Protein AF-A0A8H5MHI6-F1 (afdb_monomer_lite)

Sequence (138 aa):
MAKAAKLTIVEAENIVEVGTIDPNDVDLPGIFVDRIVPSTAEKNIEVLKLREEGSDGPPKATNEAQERRNRIARRASKELKPGYYVNLGVGIPTLAVSFLPADSTVHIQSENGILGMGAYPTKDEVDPYVNRLCVKRR

Radius of gyration: 19.86 Å; chains: 1; bounding box: 40×28×57 Å

Foldseek 3Di:
DLQPDPAAEEEDQDDDDPPPDDPVRDPDDCVSHDYYHYDDDDFDAPDADADDPPPLAQDDDPDPVSVVLLVLLCVLLVVFAAPEEDEADPGSRVSNVRNDDLPGDYWYDDPVGDIQFDAAHHPVRDDSVDRGDNDPPD

Structure (mmCIF, N/CA/C/O backbone):
data_AF-A0A8H5MHI6-F1
#
_entry.id   AF-A0A8H5MHI6-F1
#
loop_
_atom_site.group_PDB
_atom_site.id
_atom_site.type_symbol
_atom_site.label_atom_id
_atom_site.label_alt_id
_atom_site.label_comp_id
_atom_site.label_asym_id
_atom_site.label_entity_id
_atom_site.label_seq_id
_atom_site.pdbx_PDB_ins_code
_atom_site.Cartn_x
_atom_site.Cartn_y
_atom_site.Cartn_z
_atom_site.occupancy
_atom_site.B_iso_or_equiv
_atom_site.auth_seq_id
_atom_site.auth_comp_id
_atom_site.auth_asym_id
_atom_site.auth_atom_id
_atom_site.pdbx_PDB_model_num
ATOM 1 N N . MET A 1 1 ? 6.044 9.167 -13.797 1.00 86.81 1 MET A N 1
ATOM 2 C CA . MET A 1 1 ? 7.492 9.301 -14.071 1.00 86.81 1 MET A CA 1
ATOM 3 C C . MET A 1 1 ? 7.824 8.823 -15.482 1.00 86.81 1 MET A C 1
ATOM 5 O O . MET A 1 1 ? 8.141 9.663 -16.307 1.00 86.81 1 MET A O 1
ATOM 9 N N . ALA A 1 2 ? 7.628 7.541 -15.808 1.00 93.88 2 ALA A N 1
ATOM 10 C CA . ALA A 1 2 ? 7.994 6.960 -17.111 1.00 93.88 2 ALA A CA 1
ATOM 11 C C . ALA A 1 2 ? 7.383 7.619 -18.372 1.00 93.88 2 ALA A C 1
ATOM 13 O O . ALA A 1 2 ? 7.975 7.567 -19.439 1.00 93.88 2 ALA A O 1
ATOM 14 N N . LYS A 1 3 ? 6.208 8.257 -18.277 1.00 96.62 3 LYS A N 1
ATOM 15 C CA . LYS A 1 3 ? 5.516 8.872 -19.433 1.00 96.62 3 LYS A CA 1
ATOM 16 C C . LYS A 1 3 ? 5.895 10.339 -19.696 1.00 96.62 3 LYS A C 1
ATOM 18 O O . LYS A 1 3 ? 5.322 10.961 -20.581 1.00 96.62 3 LYS A O 1
ATOM 23 N N . ALA A 1 4 ? 6.783 10.919 -18.887 1.00 96.56 4 ALA A N 1
ATOM 24 C CA . ALA A 1 4 ? 7.045 12.362 -18.858 1.00 96.56 4 ALA A CA 1
ATOM 25 C C . ALA A 1 4 ? 8.535 12.700 -19.046 1.00 96.56 4 ALA A C 1
ATOM 27 O O . ALA A 1 4 ? 9.014 13.711 -18.536 1.00 96.56 4 ALA A O 1
ATOM 28 N N . ALA A 1 5 ? 9.272 11.844 -19.755 1.00 96.88 5 ALA A N 1
ATOM 29 C CA . ALA A 1 5 ? 10.684 12.030 -20.058 1.00 96.88 5 ALA A CA 1
ATOM 30 C C . ALA A 1 5 ? 10.945 11.835 -21.555 1.00 96.88 5 ALA A C 1
ATOM 32 O O . ALA A 1 5 ? 10.190 11.161 -22.248 1.00 96.88 5 ALA A O 1
ATOM 33 N N . LYS A 1 6 ? 12.037 12.431 -22.045 1.00 97.44 6 LYS A N 1
ATOM 34 C CA . LYS A 1 6 ? 12.540 12.187 -23.407 1.00 97.44 6 LYS A CA 1
ATOM 35 C C . LYS A 1 6 ? 13.245 10.831 -23.530 1.00 97.44 6 LYS A C 1
ATOM 37 O O . LYS A 1 6 ? 13.370 10.319 -24.634 1.00 97.44 6 LYS A O 1
ATOM 42 N N . LEU A 1 7 ? 13.759 10.321 -22.412 1.00 97.69 7 LEU A N 1
ATOM 43 C CA . LEU A 1 7 ? 14.417 9.029 -22.306 1.00 97.69 7 LEU A CA 1
ATOM 44 C C . LEU A 1 7 ? 13.960 8.363 -21.005 1.00 97.69 7 LEU A C 1
ATOM 46 O O . LEU A 1 7 ? 14.164 8.931 -19.929 1.00 97.69 7 LEU A O 1
ATOM 50 N N . THR A 1 8 ? 13.399 7.164 -21.105 1.00 98.00 8 THR A N 1
ATOM 51 C CA . THR A 1 8 ? 12.921 6.359 -19.982 1.00 98.00 8 THR A CA 1
ATOM 52 C C . THR A 1 8 ? 13.697 5.049 -19.913 1.00 98.00 8 THR A C 1
ATOM 54 O O . THR A 1 8 ? 13.690 4.245 -20.846 1.00 98.00 8 THR A O 1
ATOM 57 N N . ILE A 1 9 ? 14.349 4.825 -18.775 1.00 97.56 9 ILE A N 1
ATOM 58 C CA . ILE A 1 9 ? 15.056 3.585 -18.448 1.00 97.56 9 ILE A CA 1
ATOM 59 C C . ILE A 1 9 ? 14.269 2.899 -17.332 1.00 97.56 9 ILE A C 1
ATOM 61 O O . ILE A 1 9 ? 13.992 3.526 -16.311 1.00 97.56 9 ILE A O 1
ATOM 65 N N . VAL A 1 10 ? 13.901 1.636 -17.536 1.00 97.12 10 VAL A N 1
ATOM 66 C CA . VAL A 1 10 ? 13.206 0.807 -16.546 1.00 97.12 10 VAL A CA 1
ATOM 67 C C . VAL A 1 10 ? 14.151 -0.277 -16.049 1.00 97.12 10 VAL A C 1
ATOM 69 O O . VAL A 1 10 ? 14.745 -1.006 -16.838 1.00 97.12 10 VAL A O 1
ATOM 72 N N . GLU A 1 11 ? 14.278 -0.386 -14.734 1.00 96.88 11 GLU A N 1
ATOM 73 C CA . GLU A 1 11 ? 14.900 -1.532 -14.080 1.00 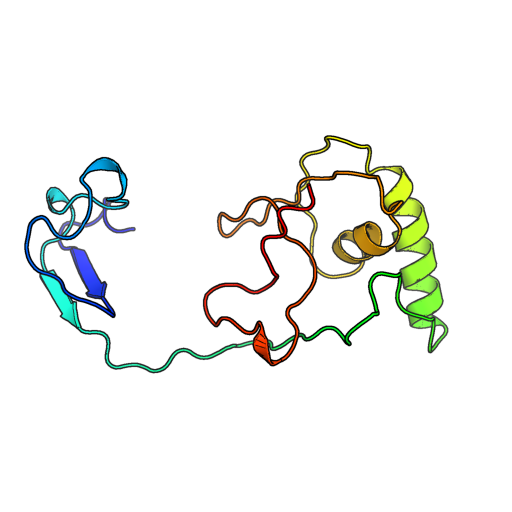96.88 11 GLU A CA 1
ATOM 74 C C . GLU A 1 11 ? 13.814 -2.573 -13.761 1.00 96.88 11 GLU A C 1
ATOM 76 O O . GLU A 1 11 ? 12.761 -2.208 -13.237 1.00 96.88 11 GLU A O 1
ATOM 81 N N . ALA A 1 12 ? 14.042 -3.848 -14.091 1.00 95.50 12 ALA A N 1
ATOM 82 C CA . ALA A 1 12 ? 13.071 -4.927 -13.896 1.00 95.50 12 ALA A CA 1
ATOM 83 C C . ALA A 1 12 ? 13.707 -6.160 -13.241 1.00 95.50 12 ALA A C 1
ATOM 85 O O . ALA A 1 12 ? 14.801 -6.577 -13.614 1.00 95.50 12 ALA A O 1
ATOM 86 N N . GLU A 1 13 ? 13.008 -6.774 -12.286 1.00 94.75 13 GLU A N 1
ATOM 87 C CA . GLU A 1 13 ? 13.455 -8.016 -11.629 1.00 94.75 13 GLU A CA 1
ATOM 88 C C . GLU A 1 13 ? 13.348 -9.234 -12.539 1.00 94.75 13 GLU A C 1
ATOM 90 O O . GLU A 1 13 ? 14.217 -10.099 -12.526 1.00 94.75 13 GLU A O 1
ATOM 95 N N . ASN A 1 14 ? 12.296 -9.280 -13.352 1.00 95.06 14 ASN A N 1
ATOM 96 C CA . ASN A 1 14 ? 12.043 -10.366 -14.282 1.00 95.06 14 ASN A CA 1
ATOM 97 C C . ASN A 1 14 ? 11.849 -9.778 -15.677 1.00 95.06 14 ASN A C 1
ATOM 99 O O . ASN A 1 14 ? 10.973 -8.938 -15.887 1.00 95.06 14 ASN A O 1
ATOM 103 N N . ILE A 1 15 ? 12.666 -10.227 -16.628 1.00 96.25 15 ILE A N 1
ATOM 104 C CA . ILE A 1 15 ? 12.518 -9.911 -18.049 1.00 96.25 15 ILE A CA 1
ATOM 105 C C . ILE A 1 15 ? 12.031 -11.185 -18.730 1.00 96.25 15 ILE A C 1
ATOM 107 O O . ILE A 1 15 ? 12.631 -12.246 -18.565 1.00 96.25 15 ILE A O 1
ATOM 111 N N . VAL A 1 16 ? 10.922 -11.079 -19.455 1.00 97.19 16 VAL A N 1
ATOM 112 C CA . VAL A 1 16 ? 10.204 -12.220 -20.030 1.00 97.19 16 VAL A CA 1
ATOM 113 C C . VAL A 1 16 ? 10.046 -12.069 -21.538 1.00 97.19 16 VAL A C 1
ATOM 115 O O . VAL A 1 16 ? 10.145 -10.966 -22.076 1.00 97.19 16 VAL A O 1
ATOM 118 N N . GLU A 1 17 ? 9.775 -13.184 -22.214 1.00 97.31 17 GLU A N 1
ATOM 119 C CA . GLU A 1 17 ? 9.526 -13.204 -23.655 1.00 97.31 17 GLU A CA 1
ATOM 120 C C . GLU A 1 17 ? 8.207 -12.511 -24.020 1.00 97.31 17 GLU A C 1
ATOM 122 O O . GLU A 1 17 ? 7.248 -12.471 -23.237 1.00 97.31 17 GLU A O 1
ATOM 127 N N . VAL A 1 18 ? 8.138 -11.989 -25.244 1.00 96.56 18 VAL A N 1
ATOM 128 C CA . VAL A 1 18 ? 6.939 -11.322 -25.768 1.00 96.56 18 VAL A CA 1
ATOM 129 C C . VAL A 1 18 ? 5.747 -12.281 -25.765 1.00 96.56 18 VAL A C 1
ATOM 131 O O . VAL A 1 18 ? 5.839 -13.414 -26.229 1.00 96.56 18 VAL A O 1
ATOM 134 N N . GLY A 1 19 ? 4.610 -11.800 -25.257 1.00 96.31 19 GLY A N 1
ATOM 135 C CA . GLY A 1 19 ? 3.384 -12.587 -25.105 1.00 96.31 19 GLY A CA 1
ATOM 136 C C . GLY A 1 19 ? 3.252 -13.304 -23.758 1.00 96.31 19 GLY A C 1
ATOM 137 O O . GLY A 1 19 ? 2.203 -13.882 -23.502 1.00 96.31 19 GLY A O 1
ATOM 138 N N . THR A 1 20 ? 4.265 -13.238 -22.882 1.00 97.81 20 THR A N 1
ATOM 139 C CA . THR A 1 20 ? 4.178 -13.808 -21.521 1.00 97.81 20 THR A CA 1
ATOM 140 C C . THR A 1 20 ? 3.229 -13.014 -20.614 1.00 97.81 20 THR A C 1
ATOM 142 O O . THR A 1 20 ? 2.568 -13.597 -19.762 1.00 97.81 20 THR A O 1
ATOM 145 N N . ILE A 1 21 ? 3.163 -11.690 -20.784 1.00 97.38 21 ILE A N 1
ATOM 146 C CA . ILE A 1 21 ? 2.267 -10.802 -20.027 1.00 97.38 21 ILE A CA 1
ATOM 147 C C . ILE A 1 21 ? 0.985 -10.609 -20.841 1.00 97.38 21 ILE A C 1
ATOM 149 O O . ILE A 1 21 ? 1.065 -10.234 -22.016 1.00 97.38 21 ILE A O 1
ATOM 153 N N . ASP A 1 22 ? -0.178 -10.850 -20.228 1.00 97.75 22 ASP A N 1
ATOM 154 C CA . ASP A 1 22 ? -1.468 -10.566 -20.865 1.00 97.75 22 ASP A CA 1
ATOM 155 C C . ASP A 1 22 ? -1.565 -9.064 -21.180 1.00 97.75 22 ASP A C 1
ATOM 157 O O . ASP A 1 22 ? -1.242 -8.242 -20.319 1.00 97.75 22 ASP A O 1
ATOM 161 N N . PRO A 1 23 ? -2.017 -8.660 -22.380 1.00 97.31 23 PRO A N 1
ATOM 162 C CA . PRO A 1 23 ? -2.137 -7.247 -22.729 1.00 97.31 23 PRO A CA 1
ATOM 163 C C . PRO A 1 23 ? -2.966 -6.401 -21.746 1.00 97.31 23 PRO A C 1
ATOM 165 O O . PRO A 1 23 ? -2.718 -5.200 -21.648 1.00 97.31 23 PRO A O 1
ATOM 168 N N . ASN A 1 24 ? -3.930 -6.990 -21.027 1.00 97.38 24 ASN A N 1
ATOM 169 C CA . ASN A 1 24 ? -4.744 -6.290 -20.026 1.00 97.38 24 ASN A CA 1
ATOM 170 C C . ASN A 1 24 ? -4.033 -6.110 -18.679 1.00 97.38 24 ASN A C 1
ATOM 172 O O . ASN A 1 24 ? -4.446 -5.257 -17.896 1.00 97.38 24 ASN A O 1
ATOM 176 N N . ASP A 1 25 ? -2.964 -6.866 -18.438 1.00 97.38 25 ASP A N 1
ATOM 177 C CA . ASP A 1 25 ? -2.160 -6.809 -17.216 1.00 97.38 25 ASP A CA 1
ATOM 178 C C . ASP A 1 25 ? -0.894 -5.940 -17.399 1.00 97.38 25 ASP A C 1
ATOM 180 O O . ASP A 1 25 ? -0.042 -5.854 -16.516 1.00 97.38 25 ASP A O 1
ATOM 184 N N . VAL A 1 26 ? -0.740 -5.271 -18.551 1.00 96.69 26 VAL A N 1
ATOM 185 C CA . VAL A 1 26 ? 0.376 -4.349 -18.813 1.00 96.69 26 VAL A CA 1
ATOM 186 C C . VAL A 1 26 ? 0.100 -2.972 -18.194 1.00 96.69 26 VAL A C 1
ATOM 188 O O . VAL A 1 26 ? -0.591 -2.137 -18.779 1.00 96.69 26 VAL A O 1
ATOM 191 N N . ASP A 1 27 ? 0.731 -2.683 -17.052 1.00 95.88 27 ASP A N 1
ATOM 192 C CA . ASP A 1 27 ? 0.607 -1.384 -16.362 1.00 95.88 27 ASP A CA 1
ATOM 193 C C . ASP A 1 27 ? 1.230 -0.209 -17.144 1.00 95.88 27 ASP A C 1
ATOM 195 O O . ASP A 1 27 ? 0.712 0.917 -17.176 1.00 95.88 27 ASP A O 1
ATOM 199 N N . LEU A 1 28 ? 2.383 -0.457 -17.777 1.00 97.19 28 LEU A N 1
ATOM 200 C CA . LEU A 1 28 ? 3.145 0.533 -18.536 1.00 97.19 28 LEU A CA 1
ATOM 201 C C . LEU A 1 28 ? 3.450 0.009 -19.948 1.00 97.19 28 LEU A C 1
ATOM 203 O O . LEU A 1 28 ? 4.353 -0.809 -20.115 1.00 97.19 28 LEU A O 1
ATOM 207 N N . PRO A 1 29 ? 2.753 0.511 -20.984 1.00 96.81 29 PRO A N 1
ATOM 208 C CA . PRO A 1 29 ? 3.016 0.110 -22.360 1.00 96.81 29 PRO A CA 1
ATOM 209 C C . PRO A 1 29 ? 4.450 0.420 -22.807 1.00 96.81 29 PRO A C 1
ATOM 211 O O . PRO A 1 29 ? 4.974 1.502 -22.531 1.00 96.81 29 PRO A O 1
ATOM 214 N N . GLY A 1 30 ? 5.044 -0.494 -23.582 1.00 96.19 30 GLY A N 1
ATOM 215 C CA . GLY A 1 30 ? 6.440 -0.405 -24.029 1.00 96.19 30 GLY A CA 1
ATOM 216 C C . GLY A 1 30 ? 6.786 0.838 -24.856 1.00 96.19 30 GLY A C 1
ATOM 217 O O . GLY A 1 30 ? 7.941 1.237 -24.884 1.00 96.19 30 GLY A O 1
ATOM 218 N N . ILE A 1 31 ? 5.801 1.520 -25.455 1.00 97.25 31 ILE A N 1
ATOM 219 C CA . ILE A 1 31 ? 6.009 2.796 -26.168 1.00 97.25 31 ILE A CA 1
ATOM 220 C C . ILE A 1 31 ? 6.594 3.904 -25.272 1.00 97.25 31 ILE A C 1
ATOM 222 O O . ILE A 1 31 ? 7.167 4.864 -25.776 1.00 97.25 31 ILE A O 1
ATOM 226 N N . PHE A 1 32 ? 6.448 3.786 -23.948 1.00 98.06 32 PHE A N 1
ATOM 227 C CA . PHE A 1 32 ? 6.993 4.735 -22.975 1.00 98.06 32 PHE A CA 1
ATOM 228 C C . PHE A 1 32 ? 8.374 4.338 -22.434 1.00 98.06 32 PHE A C 1
ATOM 230 O O . PHE A 1 32 ? 8.862 5.003 -21.521 1.00 98.06 32 PHE A O 1
ATOM 237 N N . VAL A 1 33 ? 8.981 3.252 -22.925 1.00 97.62 33 VAL A N 1
ATOM 238 C CA . VAL A 1 33 ? 10.231 2.689 -22.397 1.00 97.62 33 VAL A CA 1
ATOM 239 C C . VAL A 1 33 ? 11.276 2.614 -23.505 1.00 97.62 33 VAL A C 1
ATOM 241 O O . VAL A 1 33 ? 11.093 1.907 -24.490 1.00 97.62 33 VAL A O 1
ATOM 244 N N . ASP A 1 34 ? 12.404 3.300 -23.323 1.00 98.38 34 ASP A N 1
ATOM 245 C CA . ASP A 1 34 ? 13.507 3.281 -24.290 1.00 98.38 34 ASP A CA 1
ATOM 246 C C . ASP A 1 34 ? 14.528 2.180 -23.991 1.00 98.38 34 ASP A C 1
ATOM 248 O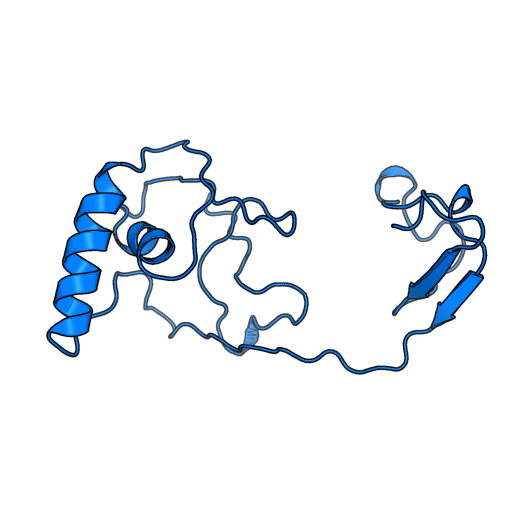 O . ASP A 1 34 ? 15.190 1.675 -24.898 1.00 98.38 34 ASP A O 1
ATOM 252 N N . ARG A 1 35 ? 14.724 1.842 -22.708 1.00 97.88 35 ARG A N 1
ATOM 253 C CA . ARG A 1 35 ? 15.723 0.859 -22.262 1.00 97.88 35 ARG A CA 1
ATOM 254 C C . ARG A 1 35 ? 15.227 0.078 -21.054 1.00 97.88 35 ARG A C 1
ATOM 256 O O . ARG A 1 35 ? 14.627 0.658 -20.152 1.00 97.88 35 ARG A O 1
ATOM 263 N N . ILE A 1 36 ? 15.555 -1.211 -21.016 1.00 97.06 36 ILE A N 1
ATOM 264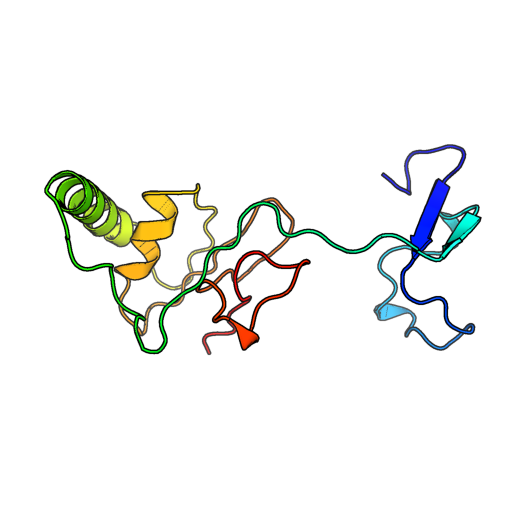 C CA . ILE A 1 36 ? 15.278 -2.104 -19.888 1.00 97.06 36 ILE A CA 1
ATOM 265 C C . ILE A 1 36 ? 16.608 -2.649 -19.369 1.00 97.06 36 ILE A C 1
ATOM 267 O O . ILE A 1 36 ? 17.465 -3.040 -20.164 1.00 97.06 36 ILE A O 1
ATOM 271 N N . VAL A 1 37 ? 16.786 -2.663 -18.051 1.00 97.25 37 VAL A N 1
ATOM 272 C CA . VAL A 1 37 ? 17.958 -3.239 -17.380 1.00 97.25 37 VAL A CA 1
ATOM 273 C C . VAL A 1 37 ? 17.511 -4.215 -16.285 1.00 97.25 37 VAL A C 1
ATOM 275 O O . VAL A 1 37 ? 16.508 -3.949 -15.622 1.00 97.25 37 VAL A O 1
ATOM 278 N N . PRO A 1 38 ? 18.203 -5.351 -16.087 1.00 96.31 38 PRO A N 1
ATOM 279 C CA . PRO A 1 38 ? 17.870 -6.275 -15.010 1.00 96.31 38 PRO A CA 1
ATOM 280 C C . PRO A 1 38 ? 18.243 -5.673 -13.654 1.00 96.31 38 PRO A C 1
ATOM 282 O O . PRO A 1 38 ? 19.307 -5.064 -13.515 1.00 96.31 38 PRO A O 1
ATOM 285 N N . SER A 1 39 ? 17.383 -5.868 -12.656 1.00 94.44 39 SER A N 1
ATOM 286 C CA . SER A 1 39 ? 17.681 -5.438 -11.293 1.00 94.44 39 SER A CA 1
ATOM 287 C C . SER A 1 39 ? 18.735 -6.330 -10.650 1.00 94.44 39 SER A C 1
ATOM 289 O O . SER A 1 39 ? 18.680 -7.553 -10.762 1.00 94.44 39 SER A O 1
ATOM 291 N N . THR A 1 40 ? 19.698 -5.711 -9.970 1.00 93.25 40 THR A N 1
ATOM 292 C CA . THR A 1 40 ? 20.783 -6.410 -9.259 1.00 93.25 40 THR A CA 1
ATOM 293 C C . THR A 1 40 ? 20.820 -6.099 -7.766 1.00 93.25 40 THR A C 1
ATOM 295 O O . THR A 1 40 ? 21.625 -6.678 -7.039 1.00 93.25 40 THR A O 1
ATOM 298 N N . ALA A 1 41 ? 19.966 -5.188 -7.299 1.00 90.50 41 ALA A N 1
ATOM 299 C CA . ALA A 1 41 ? 19.932 -4.746 -5.915 1.00 90.50 41 ALA A CA 1
ATOM 300 C C . ALA A 1 41 ? 18.930 -5.559 -5.084 1.00 90.50 41 ALA A C 1
ATOM 302 O O . ALA A 1 41 ? 17.797 -5.799 -5.504 1.00 90.50 41 ALA A O 1
ATOM 303 N N . GLU A 1 42 ? 19.331 -5.918 -3.864 1.00 87.25 42 GLU A N 1
ATOM 304 C CA . GLU A 1 42 ? 18.424 -6.499 -2.875 1.00 87.25 42 GLU A CA 1
ATOM 305 C C . GLU A 1 42 ? 17.432 -5.451 -2.351 1.00 87.25 42 GLU A C 1
ATOM 307 O O . GLU A 1 42 ? 17.740 -4.258 -2.240 1.00 87.25 42 GLU A O 1
ATOM 312 N N . LYS A 1 43 ? 16.220 -5.900 -2.012 1.00 87.19 43 LYS A N 1
ATOM 313 C CA . LYS A 1 43 ? 15.175 -5.029 -1.469 1.00 87.19 43 LYS A CA 1
ATOM 314 C C . LYS A 1 43 ? 15.319 -4.914 0.040 1.00 87.19 43 LYS A C 1
ATOM 316 O O . LYS A 1 43 ? 15.410 -5.913 0.746 1.00 87.19 43 LYS A O 1
ATOM 321 N N . ASN A 1 44 ? 15.281 -3.679 0.528 1.00 89.19 44 ASN A N 1
ATOM 322 C CA . ASN A 1 44 ? 15.416 -3.369 1.944 1.00 89.19 44 ASN A CA 1
ATOM 323 C C . ASN A 1 44 ? 14.083 -2.894 2.520 1.00 89.19 44 ASN A C 1
ATOM 325 O O . ASN A 1 44 ? 13.397 -2.073 1.914 1.00 89.19 44 ASN A O 1
ATOM 329 N N . ILE A 1 45 ? 13.754 -3.368 3.720 1.00 89.25 45 ILE A N 1
ATOM 330 C CA . ILE A 1 45 ? 12.598 -2.897 4.484 1.00 89.25 45 ILE A CA 1
ATOM 331 C C . ILE A 1 45 ? 13.085 -1.837 5.467 1.00 89.25 45 ILE A C 1
ATOM 333 O O . ILE A 1 45 ? 13.813 -2.149 6.406 1.00 89.25 45 ILE A O 1
ATOM 337 N N . GLU A 1 46 ? 12.669 -0.587 5.262 1.00 88.19 46 GLU A N 1
ATOM 338 C CA . GLU A 1 46 ? 13.080 0.536 6.115 1.00 88.19 46 GLU A CA 1
ATOM 339 C C . GLU A 1 46 ? 12.554 0.386 7.551 1.00 88.19 46 GLU A C 1
ATOM 341 O O . GLU A 1 46 ? 13.285 0.581 8.521 1.00 88.19 46 GLU A O 1
ATOM 346 N N . VAL A 1 47 ? 11.275 0.019 7.696 1.00 87.44 47 VAL A N 1
ATOM 347 C CA . VAL A 1 47 ? 10.607 -0.103 8.996 1.00 87.44 47 VAL A CA 1
ATOM 348 C C . VAL A 1 47 ? 9.824 -1.407 9.061 1.00 87.44 47 VAL A C 1
ATOM 350 O O . VAL A 1 47 ? 8.680 -1.487 8.613 1.00 87.44 47 VAL A O 1
ATOM 353 N N . LEU A 1 48 ? 10.415 -2.426 9.684 1.00 87.94 48 LEU A N 1
ATOM 354 C CA . LEU A 1 48 ? 9.739 -3.699 9.911 1.00 87.94 48 LEU A CA 1
ATOM 355 C C . LEU A 1 48 ? 8.780 -3.594 11.106 1.00 87.94 48 LEU A C 1
ATOM 357 O O . LEU A 1 48 ? 9.197 -3.381 12.245 1.00 87.94 48 LEU A O 1
ATOM 361 N N . LYS A 1 49 ? 7.480 -3.765 10.849 1.00 85.94 49 LYS A N 1
ATOM 362 C CA . LYS A 1 49 ? 6.442 -3.870 11.883 1.00 85.94 49 LYS A CA 1
ATOM 363 C C . LYS A 1 49 ? 5.690 -5.176 11.715 1.00 85.94 49 LYS A C 1
ATOM 365 O O . LYS A 1 49 ? 5.086 -5.401 10.673 1.00 85.94 49 LYS A O 1
ATOM 370 N N . LEU A 1 50 ? 5.704 -5.990 12.764 1.00 87.44 50 LEU A N 1
ATOM 371 C CA . LEU A 1 50 ? 5.047 -7.291 12.800 1.00 87.44 50 LEU A CA 1
ATOM 372 C C . LEU A 1 50 ? 3.861 -7.266 13.766 1.00 87.44 50 LEU A C 1
ATOM 374 O O . LEU A 1 50 ? 3.872 -6.519 14.749 1.00 87.44 50 LEU A O 1
ATOM 378 N N . ARG A 1 51 ? 2.852 -8.094 13.494 1.00 85.25 51 ARG A N 1
ATOM 379 C CA . ARG A 1 51 ? 1.829 -8.462 14.486 1.00 85.25 51 ARG A CA 1
ATOM 380 C C . ARG A 1 51 ? 2.197 -9.776 15.173 1.00 85.25 51 ARG A C 1
ATOM 382 O O . ARG A 1 51 ? 2.865 -10.617 14.576 1.00 85.25 51 ARG A O 1
ATOM 389 N N . GLU A 1 52 ? 1.709 -9.963 16.395 1.00 78.56 52 GLU A N 1
ATOM 390 C CA . GLU A 1 52 ? 1.694 -11.278 17.039 1.00 78.56 52 GLU A CA 1
ATOM 391 C C . GLU A 1 52 ? 0.487 -12.082 16.534 1.00 78.56 52 GLU A C 1
ATOM 393 O O . GLU A 1 52 ? -0.587 -11.528 16.269 1.00 78.56 52 GLU A O 1
ATOM 398 N N . GLU A 1 53 ? 0.648 -13.394 16.381 1.00 68.38 53 GLU A N 1
ATOM 399 C CA . GLU A 1 53 ? -0.460 -14.265 15.988 1.00 68.38 53 GLU A CA 1
ATOM 400 C C . GLU A 1 53 ? -1.564 -14.252 17.056 1.00 68.38 53 GLU A C 1
ATOM 402 O O . GLU A 1 53 ? -1.308 -14.383 18.252 1.00 68.38 53 GLU A O 1
ATOM 407 N N . GLY A 1 54 ? -2.814 -14.055 16.624 1.00 66.44 54 GLY A N 1
ATOM 408 C CA . GLY A 1 54 ? -3.978 -13.983 17.514 1.00 66.44 54 GLY A CA 1
ATOM 409 C C . GLY A 1 54 ? -4.257 -12.605 18.136 1.00 66.44 54 GLY A C 1
ATOM 410 O O . GLY A 1 54 ? -5.220 -12.472 18.892 1.00 66.44 54 GLY A O 1
ATOM 411 N N . SER A 1 55 ? -3.486 -11.557 17.811 1.00 64.69 55 SER A N 1
ATOM 412 C CA . SER A 1 55 ? -3.724 -10.191 18.306 1.00 64.69 55 SER A CA 1
ATOM 413 C C . SER A 1 55 ? -4.576 -9.341 17.341 1.00 64.69 55 SER A C 1
ATOM 415 O O . SER A 1 55 ? -4.126 -8.311 16.840 1.00 64.69 55 SER A O 1
ATOM 417 N N . ASP A 1 56 ? -5.821 -9.740 17.068 1.00 62.91 56 ASP A N 1
ATOM 418 C CA . ASP A 1 56 ? -6.739 -8.961 16.204 1.00 62.91 56 ASP A CA 1
ATOM 419 C C . ASP A 1 56 ? -7.473 -7.819 16.939 1.00 62.91 56 ASP A C 1
ATOM 421 O O . ASP A 1 56 ? -8.300 -7.112 16.361 1.00 62.91 56 ASP A O 1
ATOM 425 N N . GLY A 1 57 ? -7.164 -7.624 18.224 1.00 68.12 57 GLY A N 1
ATOM 426 C CA . GLY A 1 57 ? -7.776 -6.616 19.084 1.00 68.12 57 GLY A CA 1
ATOM 427 C C . GLY A 1 57 ? -6.909 -5.376 19.322 1.00 68.12 57 GLY A C 1
ATOM 428 O O . GLY A 1 57 ? -5.738 -5.319 18.939 1.00 68.12 57 GLY A O 1
ATOM 429 N N . PRO A 1 58 ? -7.463 -4.362 20.007 1.00 71.25 58 PRO A N 1
ATOM 430 C CA . PRO A 1 58 ? -6.698 -3.188 20.385 1.00 71.25 58 PRO A CA 1
ATOM 431 C C . PRO A 1 58 ? -5.560 -3.565 21.350 1.00 71.25 58 PRO A C 1
ATOM 433 O O . PRO A 1 58 ? -5.749 -4.416 22.225 1.00 71.25 58 PRO A O 1
ATOM 436 N N . PRO A 1 59 ? -4.393 -2.906 21.251 1.00 73.81 59 PRO A N 1
ATOM 437 C CA . PRO A 1 59 ? -3.256 -3.199 22.112 1.00 73.81 59 PRO A CA 1
ATOM 438 C C . PRO A 1 59 ? -3.610 -2.965 23.585 1.00 73.81 59 PRO A C 1
ATOM 440 O O . PRO A 1 59 ? -4.170 -1.919 23.948 1.00 73.81 59 PRO A O 1
ATOM 443 N N . LYS A 1 60 ? -3.249 -3.926 24.446 1.00 77.12 60 LYS A N 1
ATOM 444 C CA . LYS A 1 60 ? -3.367 -3.785 25.905 1.00 77.12 60 LYS A CA 1
ATOM 445 C C . LYS A 1 60 ? -2.520 -2.595 26.364 1.00 77.12 60 LYS A C 1
ATOM 447 O O . LYS A 1 60 ? -1.393 -2.413 25.908 1.00 77.12 60 LYS A O 1
ATOM 452 N N . ALA A 1 61 ? -3.075 -1.756 27.238 1.00 78.75 61 ALA A N 1
ATOM 453 C CA . ALA A 1 61 ? -2.349 -0.602 27.753 1.00 78.75 61 ALA A CA 1
ATOM 454 C C . ALA A 1 61 ? -1.211 -1.080 28.664 1.00 78.75 61 ALA A C 1
ATOM 456 O O . ALA A 1 61 ? -1.456 -1.707 29.689 1.00 78.75 61 ALA A O 1
ATOM 457 N N . THR A 1 62 ? 0.027 -0.792 28.270 1.00 82.81 62 THR A N 1
ATOM 458 C CA . THR A 1 62 ? 1.235 -1.124 29.040 1.00 82.81 62 THR A CA 1
ATOM 459 C C . THR A 1 62 ? 1.726 0.048 29.890 1.00 82.81 62 THR A C 1
ATOM 461 O O . THR A 1 62 ? 2.514 -0.144 30.809 1.00 82.81 62 THR A O 1
ATOM 464 N N . ASN A 1 63 ? 1.271 1.269 29.590 1.00 91.81 63 ASN A N 1
ATOM 465 C CA . ASN A 1 63 ? 1.582 2.490 30.328 1.00 91.81 63 ASN A CA 1
ATOM 466 C C . ASN A 1 63 ? 0.491 3.558 30.125 1.00 91.81 63 ASN A C 1
ATOM 468 O O . ASN A 1 63 ? -0.342 3.455 29.218 1.00 91.81 63 ASN A O 1
ATOM 472 N N . GLU A 1 64 ? 0.536 4.625 30.929 1.00 92.62 64 GLU A N 1
ATOM 473 C CA . GLU A 1 64 ? -0.432 5.729 30.852 1.00 92.62 64 GLU A CA 1
ATOM 474 C C . GLU A 1 64 ? -0.476 6.411 29.477 1.00 92.62 64 GLU A C 1
ATOM 476 O O . GLU A 1 64 ? -1.525 6.864 29.018 1.00 92.62 64 GLU A O 1
ATOM 481 N N . ALA A 1 65 ? 0.671 6.523 28.798 1.00 90.00 65 ALA A N 1
ATOM 482 C CA . ALA A 1 65 ? 0.730 7.146 27.481 1.00 90.00 65 ALA A CA 1
ATOM 483 C C . ALA A 1 65 ? -0.050 6.321 26.445 1.00 90.00 65 ALA A C 1
ATOM 485 O O . ALA A 1 65 ? -0.775 6.884 25.621 1.00 90.00 65 ALA A O 1
ATOM 486 N N . GLN A 1 66 ? 0.053 4.992 26.510 1.00 88.25 66 GLN A N 1
ATOM 487 C CA . GLN A 1 66 ? -0.713 4.077 25.676 1.00 88.25 66 GLN A CA 1
ATOM 488 C C . GLN A 1 66 ? -2.199 4.130 26.021 1.00 88.25 66 GLN A C 1
ATOM 490 O O . GLN A 1 66 ? -3.025 4.125 25.113 1.00 88.25 66 GLN A O 1
ATOM 495 N N . GLU A 1 67 ? -2.555 4.255 27.297 1.00 92.19 67 GLU A N 1
ATOM 496 C CA . GLU A 1 67 ? -3.947 4.424 27.710 1.00 92.19 67 GLU A CA 1
ATOM 497 C C . GLU A 1 67 ? -4.559 5.719 27.152 1.00 92.19 67 GLU A C 1
ATOM 499 O O . GLU A 1 67 ? -5.647 5.696 26.567 1.00 92.19 67 GLU A O 1
ATOM 504 N N . ARG A 1 68 ? -3.823 6.840 27.216 1.00 94.19 68 ARG A N 1
ATOM 505 C CA . ARG A 1 68 ? -4.230 8.113 26.597 1.00 94.19 68 ARG A CA 1
ATOM 506 C C . ARG A 1 68 ? -4.435 7.969 25.084 1.00 94.19 68 ARG A C 1
ATOM 508 O O . ARG A 1 68 ? -5.453 8.434 24.570 1.00 94.19 68 ARG A O 1
ATOM 515 N N . ARG A 1 69 ? -3.528 7.283 24.375 1.00 93.12 69 ARG A N 1
ATOM 516 C CA . ARG A 1 69 ? -3.671 6.995 22.931 1.00 93.12 69 ARG A CA 1
ATOM 517 C C . ARG A 1 69 ? -4.880 6.109 22.634 1.00 93.12 69 ARG A C 1
ATOM 519 O O . ARG A 1 69 ? -5.668 6.443 21.752 1.00 93.12 69 ARG A O 1
ATOM 526 N N . ASN A 1 70 ? -5.062 5.032 23.395 1.00 93.81 70 ASN A N 1
ATOM 527 C CA . ASN A 1 70 ? -6.189 4.108 23.262 1.00 93.81 70 ASN A CA 1
ATOM 528 C C . ASN A 1 70 ? -7.529 4.822 23.487 1.00 93.81 70 ASN A C 1
ATOM 530 O O . ASN A 1 70 ? -8.493 4.554 22.774 1.00 93.81 70 ASN A O 1
ATOM 534 N N . ARG A 1 71 ? -7.600 5.766 24.436 1.00 94.88 71 ARG A N 1
ATOM 535 C CA . ARG A 1 71 ? -8.798 6.582 24.675 1.00 94.88 71 ARG A CA 1
ATOM 536 C C . ARG A 1 71 ? -9.164 7.435 23.459 1.00 94.88 71 ARG A C 1
ATOM 538 O O . ARG A 1 71 ? -10.331 7.462 23.073 1.00 94.88 71 ARG A O 1
ATOM 545 N N . ILE A 1 72 ? -8.183 8.102 22.847 1.00 95.88 72 ILE A N 1
ATOM 546 C CA . ILE A 1 72 ? -8.409 8.926 21.648 1.00 95.88 72 ILE A CA 1
ATOM 547 C C . ILE A 1 72 ? -8.810 8.037 20.465 1.00 95.88 72 ILE A C 1
ATOM 549 O O . ILE A 1 72 ? -9.816 8.310 19.815 1.00 95.88 72 ILE A O 1
ATOM 553 N N . ALA A 1 73 ? -8.091 6.937 20.232 1.00 95.25 73 ALA A N 1
ATOM 554 C CA . ALA A 1 73 ? -8.385 5.997 19.152 1.00 95.25 73 ALA A CA 1
ATOM 555 C C . ALA A 1 73 ? -9.788 5.377 19.278 1.00 95.25 73 ALA A C 1
ATOM 557 O O . ALA A 1 73 ? -10.525 5.327 18.300 1.00 95.25 73 ALA A O 1
ATOM 558 N N . ARG A 1 74 ? -10.208 4.998 20.492 1.00 94.81 74 ARG A N 1
ATOM 559 C CA . ARG A 1 74 ? -11.562 4.488 20.768 1.00 94.81 74 ARG A CA 1
ATOM 560 C C . ARG A 1 74 ? -12.657 5.533 20.533 1.00 94.81 74 ARG A C 1
ATOM 562 O O . ARG A 1 74 ? -13.788 5.183 20.212 1.00 94.81 74 ARG A O 1
ATOM 569 N N . ARG A 1 75 ? -12.369 6.826 20.720 1.00 96.44 75 ARG A N 1
ATOM 570 C CA . ARG A 1 75 ? -13.311 7.893 20.349 1.00 96.44 75 ARG A CA 1
ATOM 571 C C . ARG A 1 75 ? -13.351 8.069 18.835 1.00 96.44 75 ARG A C 1
ATOM 573 O O . ARG A 1 75 ? -14.446 8.194 18.294 1.00 96.44 75 ARG A O 1
ATOM 580 N N . ALA A 1 76 ? -12.192 8.082 18.182 1.00 95.88 76 ALA A N 1
ATOM 581 C CA . ALA A 1 76 ? -12.075 8.237 16.737 1.00 95.88 76 ALA A CA 1
ATOM 582 C C . ALA A 1 76 ? -12.719 7.069 15.973 1.00 95.88 76 ALA A C 1
ATOM 584 O O . ALA A 1 76 ? -13.333 7.295 14.937 1.00 95.88 76 ALA A O 1
ATOM 585 N N . SER A 1 77 ? -12.673 5.844 16.508 1.00 94.25 77 SER A N 1
ATOM 586 C CA . SER A 1 77 ? -13.289 4.674 15.868 1.00 94.25 77 SER A CA 1
ATOM 587 C C . SER A 1 77 ? -14.801 4.815 15.687 1.00 94.25 77 SER A C 1
ATOM 589 O O . SER A 1 77 ? -15.353 4.245 14.756 1.00 94.25 77 SER A O 1
ATOM 591 N N . LYS A 1 78 ? -15.470 5.631 16.513 1.00 94.62 78 LYS A N 1
ATOM 592 C CA . LYS A 1 78 ? -16.906 5.930 16.378 1.00 94.62 78 LYS A CA 1
ATOM 593 C C . LYS A 1 78 ? -17.249 6.784 15.152 1.00 94.62 78 LYS A C 1
ATOM 595 O O . LYS A 1 78 ? -18.416 6.846 14.783 1.00 94.62 78 LYS A O 1
ATOM 600 N N . GLU A 1 79 ? -16.267 7.453 14.548 1.00 95.50 79 GLU A N 1
ATOM 601 C CA . GLU A 1 79 ? -16.456 8.215 13.304 1.00 95.50 79 GLU A CA 1
ATOM 602 C C . GLU A 1 79 ? -16.390 7.312 12.061 1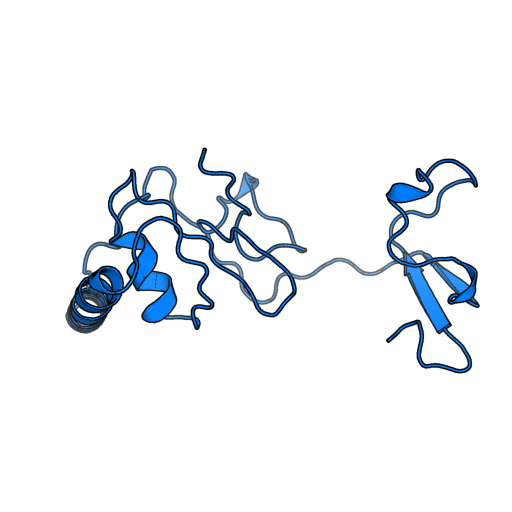.00 95.50 79 GLU A C 1
ATOM 604 O O . GLU A 1 79 ? -16.862 7.691 10.990 1.00 95.50 79 GLU A O 1
ATOM 609 N N . LEU A 1 80 ? -15.820 6.110 12.196 1.00 93.50 80 LEU A N 1
ATOM 610 C CA . LEU A 1 80 ? -15.702 5.138 11.116 1.00 93.50 80 LEU A CA 1
ATOM 611 C C . LEU A 1 80 ? -16.976 4.291 11.061 1.00 93.50 80 LEU A C 1
ATOM 613 O O . LEU A 1 80 ? -17.287 3.563 12.004 1.00 93.50 80 LEU A O 1
ATOM 617 N N . LYS A 1 81 ? -17.712 4.381 9.952 1.00 92.12 81 LYS A N 1
ATOM 618 C CA . LYS A 1 81 ? -18.933 3.596 9.736 1.00 92.12 81 LYS A CA 1
ATOM 619 C C . LYS A 1 81 ? -18.704 2.507 8.686 1.00 92.12 81 LYS A C 1
ATOM 621 O O . LYS A 1 81 ? -17.845 2.685 7.819 1.00 92.12 81 LYS A O 1
ATOM 626 N N . PRO A 1 82 ? -19.484 1.414 8.725 1.00 91.00 82 PRO A N 1
ATOM 627 C CA . PRO A 1 82 ? -19.433 0.389 7.692 1.00 91.00 82 PRO A CA 1
ATOM 628 C C . PRO A 1 82 ? -19.579 0.981 6.282 1.00 91.00 82 PRO A C 1
ATOM 630 O O . PRO A 1 82 ? -20.407 1.863 6.051 1.00 91.00 82 PRO A O 1
ATOM 633 N N . GLY A 1 83 ? -18.755 0.508 5.350 1.00 90.50 83 GLY A N 1
ATOM 634 C CA . GLY A 1 83 ? -18.702 0.947 3.954 1.00 90.50 83 GLY A CA 1
ATOM 635 C C . GLY A 1 83 ? -17.878 2.213 3.698 1.00 90.50 83 GLY A C 1
ATOM 636 O O . GLY A 1 83 ? -17.756 2.629 2.548 1.00 90.50 83 GLY A O 1
ATOM 637 N N . TYR A 1 84 ? -17.306 2.845 4.728 1.00 94.69 84 TYR A N 1
ATOM 638 C CA . TYR A 1 84 ? -16.487 4.043 4.536 1.00 94.69 84 TYR A CA 1
ATOM 639 C C . TYR A 1 84 ? -15.175 3.742 3.804 1.00 94.69 84 TYR A C 1
ATOM 641 O O . TYR A 1 84 ? -14.547 2.706 4.021 1.00 94.69 84 TYR A O 1
ATOM 649 N N . TYR A 1 85 ? -14.738 4.714 3.001 1.00 95.00 85 TYR A N 1
ATOM 650 C CA . TYR A 1 85 ? -13.421 4.771 2.373 1.00 95.00 85 TYR A CA 1
ATOM 651 C C . TYR A 1 85 ? -12.634 5.891 3.038 1.00 95.00 85 TYR A C 1
ATOM 653 O O . TYR A 1 85 ? -13.038 7.053 2.979 1.00 95.00 85 TYR A O 1
ATOM 661 N N . VAL A 1 86 ? -11.545 5.547 3.719 1.00 94.56 86 VAL A N 1
ATOM 662 C CA . VAL A 1 86 ? -10.796 6.496 4.549 1.00 94.56 86 VAL A CA 1
ATOM 663 C C . VAL A 1 86 ? -9.306 6.410 4.278 1.00 94.56 86 VAL A C 1
ATOM 665 O O . VAL A 1 86 ? -8.762 5.325 4.097 1.00 94.56 86 VAL A O 1
ATOM 668 N N . ASN A 1 87 ? -8.638 7.557 4.314 1.00 94.88 87 ASN A N 1
ATOM 669 C CA . ASN A 1 87 ? -7.190 7.635 4.450 1.00 94.88 87 ASN A CA 1
ATOM 670 C C . ASN A 1 87 ? -6.877 7.956 5.917 1.00 94.88 87 ASN A C 1
ATOM 672 O O . ASN A 1 87 ? -7.478 8.862 6.501 1.00 94.88 87 ASN A O 1
ATOM 676 N N . LEU A 1 88 ? -5.982 7.180 6.530 1.00 92.69 88 LEU A N 1
ATOM 677 C CA . LEU A 1 88 ? -5.641 7.305 7.943 1.00 92.69 88 LEU A CA 1
ATOM 678 C C . LEU A 1 88 ? -4.137 7.489 8.111 1.00 92.69 88 LEU A C 1
ATOM 680 O O . LEU A 1 88 ? -3.349 6.608 7.771 1.00 92.69 88 LEU A O 1
ATOM 684 N N . GLY A 1 89 ? -3.752 8.601 8.737 1.00 89.94 89 GLY A N 1
ATOM 685 C CA . GLY A 1 89 ? -2.365 8.848 9.114 1.00 89.94 89 GLY A CA 1
ATOM 686 C C . GLY A 1 89 ? -1.809 7.810 10.099 1.00 89.94 89 GLY A C 1
ATOM 687 O O . GLY A 1 89 ? -2.525 7.196 10.906 1.00 89.94 89 GLY A O 1
ATOM 688 N N . VAL A 1 90 ? -0.490 7.632 10.065 1.00 87.69 90 VAL A N 1
ATOM 689 C CA . VAL A 1 90 ? 0.228 6.733 10.976 1.00 87.69 90 VAL A CA 1
ATOM 690 C C . VAL A 1 90 ? 0.044 7.186 12.433 1.00 87.69 90 VAL A C 1
ATOM 692 O O . VAL A 1 90 ? 0.107 8.372 12.747 1.00 87.69 90 VAL A O 1
ATOM 695 N N . GLY A 1 91 ? -0.180 6.234 13.344 1.00 89.38 91 GLY A N 1
ATOM 696 C CA . GLY A 1 91 ? -0.326 6.493 14.779 1.00 89.38 91 GLY A CA 1
ATOM 697 C C . GLY A 1 91 ? -1.765 6.333 15.266 1.00 89.38 91 GLY A C 1
ATOM 698 O O . GLY A 1 91 ? -2.371 5.281 15.081 1.00 89.38 91 GLY A O 1
ATOM 699 N N . ILE A 1 92 ? -2.310 7.355 15.933 1.00 92.69 92 ILE A N 1
ATOM 700 C CA . ILE A 1 92 ? -3.662 7.306 16.525 1.00 92.69 92 ILE A CA 1
ATOM 701 C C . ILE A 1 92 ? -4.769 7.041 15.480 1.00 92.69 92 ILE A C 1
ATOM 703 O O . ILE A 1 92 ? -5.645 6.229 15.782 1.00 92.69 92 ILE A O 1
ATOM 707 N N . PRO A 1 93 ? -4.762 7.648 14.271 1.00 92.44 93 PRO A N 1
ATOM 708 C CA . PRO A 1 93 ? -5.817 7.399 13.285 1.00 92.44 93 PRO A CA 1
ATOM 709 C C . PRO A 1 93 ? -5.862 5.936 12.833 1.00 92.44 93 PRO A C 1
ATOM 711 O O . PRO A 1 93 ? -6.912 5.305 12.873 1.00 92.44 93 PRO A O 1
ATOM 714 N N . THR A 1 94 ? -4.709 5.358 12.494 1.00 88.94 94 THR A N 1
ATOM 715 C CA . THR A 1 94 ? -4.600 3.931 12.135 1.00 88.94 94 THR A CA 1
ATOM 716 C C . THR A 1 94 ? -4.882 2.989 13.309 1.00 88.94 94 THR A C 1
ATOM 718 O O . THR A 1 94 ? -5.391 1.893 13.094 1.00 88.94 94 THR A O 1
ATOM 721 N N . LEU A 1 95 ? -4.622 3.410 14.552 1.00 89.44 95 LEU A N 1
ATOM 722 C CA . LEU A 1 95 ? -4.991 2.662 15.759 1.00 89.44 95 LEU A CA 1
ATOM 723 C C . LEU A 1 95 ? -6.515 2.595 15.975 1.00 89.44 95 LEU A C 1
ATOM 725 O O . LEU A 1 95 ? -7.001 1.630 16.561 1.00 89.44 95 LEU A O 1
ATOM 729 N N . ALA A 1 96 ? -7.283 3.581 15.499 1.00 92.12 96 ALA A N 1
ATOM 730 C CA . ALA A 1 96 ? -8.743 3.600 15.641 1.00 92.12 96 ALA A CA 1
ATOM 731 C C . ALA A 1 96 ? -9.419 2.385 14.979 1.00 92.12 96 ALA A C 1
ATOM 733 O O . ALA A 1 96 ? -10.431 1.896 15.475 1.00 92.12 96 ALA A O 1
ATOM 734 N N . VAL A 1 97 ? -8.822 1.857 13.909 1.00 89.50 97 VAL A N 1
ATOM 735 C CA . VAL A 1 97 ? -9.310 0.680 13.172 1.00 89.50 97 VAL A CA 1
ATOM 736 C C . VAL A 1 97 ? -9.336 -0.565 14.061 1.00 89.50 97 VAL A C 1
ATOM 738 O O . VAL A 1 97 ? -10.277 -1.346 13.993 1.00 89.50 97 VAL A O 1
ATOM 741 N N . SER A 1 98 ? -8.358 -0.724 14.958 1.00 88.31 98 SER A N 1
ATOM 742 C CA . SER A 1 98 ? -8.291 -1.857 15.895 1.00 88.31 98 SER A CA 1
ATOM 743 C C . SER A 1 98 ? -9.399 -1.845 16.956 1.00 88.31 98 SER A C 1
ATOM 745 O O . SER A 1 98 ? -9.536 -2.808 17.701 1.00 88.31 98 SER A O 1
ATOM 747 N N . PHE A 1 99 ? -10.170 -0.758 17.062 1.00 90.25 99 PHE A N 1
ATOM 748 C CA . PHE A 1 99 ? -11.330 -0.647 17.952 1.00 90.25 99 PHE A CA 1
ATOM 749 C C . PHE A 1 99 ? -12.664 -0.819 17.217 1.00 90.25 99 PHE A C 1
ATOM 751 O O . PHE A 1 99 ? -13.714 -0.603 17.829 1.00 90.25 99 PHE A O 1
ATOM 758 N N . LEU A 1 100 ? -12.645 -1.150 15.923 1.00 88.75 100 LEU A N 1
ATOM 759 C CA . LEU A 1 100 ? -13.866 -1.448 15.189 1.00 88.75 100 LEU A CA 1
ATOM 760 C C . LEU A 1 100 ? -14.417 -2.827 15.575 1.00 88.75 100 LEU A C 1
ATOM 762 O O . LEU A 1 100 ? -13.641 -3.737 15.876 1.00 88.75 100 LEU A O 1
ATOM 766 N N . PRO A 1 101 ? -15.750 -2.995 15.557 1.00 86.62 101 PRO A N 1
ATOM 767 C CA . PRO A 1 101 ? -16.375 -4.310 15.608 1.00 86.62 101 PRO A CA 1
ATOM 768 C C . PRO A 1 101 ? -15.832 -5.234 14.508 1.00 86.62 101 PRO A C 1
ATOM 770 O O . PRO A 1 101 ? -15.488 -4.765 13.422 1.00 86.62 101 PRO A O 1
ATOM 773 N N . ALA A 1 102 ? -15.761 -6.539 14.781 1.00 82.19 102 ALA A N 1
ATOM 774 C CA . ALA A 1 102 ? -15.205 -7.523 13.846 1.00 82.19 102 ALA A CA 1
ATOM 775 C C . ALA A 1 102 ? -15.995 -7.623 12.527 1.00 82.19 102 ALA A C 1
ATOM 777 O O . ALA A 1 102 ? -15.422 -7.953 11.493 1.00 82.19 102 ALA A O 1
ATOM 778 N N . ASP A 1 103 ? -17.286 -7.303 12.569 1.00 83.56 103 ASP A N 1
ATOM 779 C CA . ASP A 1 103 ? -18.230 -7.265 11.452 1.00 83.56 103 ASP A CA 1
ATOM 780 C C . ASP A 1 103 ? -18.255 -5.914 10.710 1.00 83.56 103 ASP A C 1
ATOM 782 O O . ASP A 1 103 ? -18.982 -5.751 9.732 1.00 83.56 103 ASP A O 1
ATOM 786 N N . SER A 1 104 ? -17.462 -4.928 11.143 1.00 84.56 104 SER A N 1
ATOM 787 C CA . SER A 1 104 ? -17.395 -3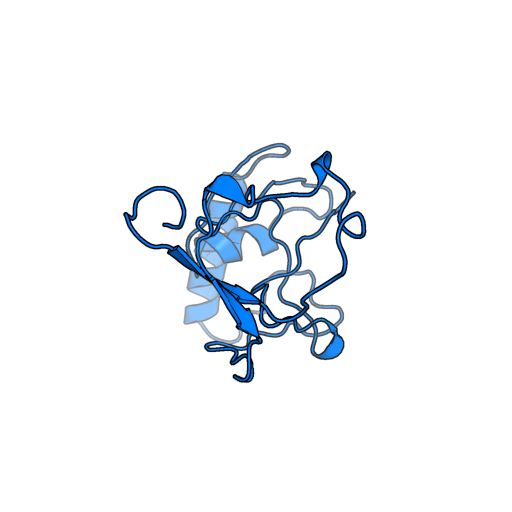.624 10.484 1.00 84.56 104 SER A CA 1
ATOM 788 C C . SER A 1 104 ? -16.419 -3.644 9.307 1.00 84.56 104 SER A C 1
ATOM 790 O O . SER A 1 104 ? -15.208 -3.798 9.478 1.00 84.56 104 SER A O 1
ATOM 792 N N . THR A 1 105 ? -16.934 -3.423 8.099 1.00 87.69 105 THR A N 1
ATOM 793 C CA . THR A 1 105 ? -16.115 -3.272 6.890 1.00 87.69 105 THR A CA 1
ATOM 794 C C . THR A 1 105 ? -15.785 -1.801 6.652 1.00 87.69 105 THR A C 1
ATOM 796 O O . THR A 1 105 ? -16.673 -1.004 6.364 1.00 87.69 105 THR A O 1
ATOM 799 N N . VAL A 1 106 ? -14.507 -1.431 6.725 1.00 91.19 106 VAL A N 1
ATOM 800 C CA . VAL A 1 106 ? -14.005 -0.100 6.347 1.00 91.19 106 VAL A CA 1
ATOM 801 C C . VAL A 1 106 ? -12.846 -0.282 5.375 1.00 91.19 106 VAL A C 1
ATOM 803 O O . VAL A 1 106 ? -11.945 -1.083 5.621 1.00 91.19 106 VAL A O 1
ATOM 806 N N . HIS A 1 107 ? -12.855 0.464 4.274 1.00 91.81 107 HIS A N 1
ATOM 807 C CA . HIS A 1 107 ? -11.817 0.410 3.254 1.00 91.81 107 HIS A CA 1
ATOM 808 C C . HIS A 1 107 ? -10.754 1.467 3.536 1.00 91.81 107 HIS A C 1
ATOM 810 O O . HIS A 1 107 ? -11.007 2.670 3.459 1.00 91.81 107 HIS A O 1
ATOM 816 N N . ILE A 1 108 ? -9.548 1.012 3.868 1.00 91.69 108 ILE A N 1
ATOM 817 C CA . ILE A 1 108 ? -8.429 1.901 4.178 1.00 91.69 108 ILE A CA 1
ATOM 818 C C . ILE A 1 108 ? -7.611 2.112 2.912 1.00 91.69 108 ILE A C 1
ATOM 820 O O . ILE A 1 108 ? -7.054 1.162 2.356 1.00 91.69 108 ILE A O 1
ATOM 824 N N . GLN A 1 109 ? -7.560 3.360 2.469 1.00 94.06 109 GLN A N 1
ATOM 825 C CA . GLN A 1 109 ? -6.726 3.821 1.374 1.00 94.06 109 GLN A CA 1
ATOM 826 C C . GLN A 1 109 ? -5.381 4.300 1.922 1.00 94.06 109 GLN A C 1
ATOM 828 O O . GLN A 1 109 ? -5.307 4.940 2.972 1.00 94.06 109 GLN A O 1
ATOM 833 N N . SER A 1 110 ? -4.321 3.972 1.195 1.00 91.19 110 SER A N 1
ATOM 834 C CA . SER A 1 110 ? -2.969 4.455 1.423 1.00 91.19 110 SER A CA 1
ATOM 835 C C . SER A 1 110 ? -2.526 5.284 0.226 1.00 91.19 110 SER A C 1
ATOM 837 O O . SER A 1 110 ? -2.770 4.926 -0.928 1.00 91.19 110 SER A O 1
ATOM 839 N N . GLU A 1 111 ? -1.855 6.396 0.502 1.00 91.00 111 GLU A N 1
ATOM 840 C CA . GLU A 1 111 ? -1.389 7.361 -0.500 1.00 91.00 111 GLU A CA 1
ATOM 841 C C . GLU A 1 111 ? -0.423 6.769 -1.535 1.00 91.00 111 GLU A C 1
ATOM 843 O O . GLU A 1 111 ? -0.321 7.285 -2.643 1.00 91.00 111 GLU A O 1
ATOM 848 N N . ASN A 1 112 ? 0.217 5.641 -1.214 1.00 88.56 112 ASN A N 1
ATOM 849 C CA . ASN A 1 112 ? 1.079 4.887 -2.123 1.00 88.56 112 ASN A CA 1
ATOM 850 C C . ASN A 1 112 ? 0.314 4.007 -3.135 1.00 88.56 112 ASN A C 1
ATOM 852 O O . ASN A 1 112 ? 0.934 3.203 -3.821 1.00 88.56 112 ASN A O 1
ATOM 856 N N . GLY A 1 113 ? -1.012 4.143 -3.232 1.00 89.62 113 GLY A N 1
ATOM 857 C CA . GLY A 1 113 ? -1.821 3.476 -4.257 1.00 89.62 113 GLY A CA 1
ATOM 858 C C . GLY A 1 113 ? -2.461 2.158 -3.822 1.00 89.62 113 GLY A C 1
ATOM 859 O O . GLY A 1 113 ? -2.930 1.410 -4.673 1.00 89.62 113 GLY A O 1
ATOM 860 N N . ILE A 1 114 ? -2.521 1.871 -2.517 1.00 90.69 114 ILE A N 1
ATOM 861 C CA . ILE A 1 114 ? -3.160 0.654 -1.995 1.00 90.69 114 ILE A CA 1
ATOM 862 C C . ILE A 1 114 ? -4.545 0.982 -1.436 1.00 90.69 114 ILE A C 1
ATOM 864 O O . ILE A 1 114 ? -4.720 1.954 -0.700 1.00 90.69 114 ILE A O 1
ATOM 868 N N . LEU A 1 115 ? -5.526 0.133 -1.734 1.00 90.56 115 LEU A N 1
ATOM 869 C CA . LEU A 1 115 ? -6.861 0.174 -1.147 1.00 90.56 115 LEU A CA 1
ATOM 870 C C . LEU A 1 115 ? -7.175 -1.168 -0.482 1.00 90.56 115 LEU A C 1
ATOM 872 O O . LEU A 1 115 ? -7.034 -2.213 -1.108 1.00 90.56 115 LEU A O 1
ATOM 876 N N . GLY A 1 116 ? -7.640 -1.132 0.767 1.00 87.38 116 GLY A N 1
ATOM 877 C CA . GLY A 1 116 ? -7.897 -2.339 1.562 1.00 87.38 116 GLY A CA 1
ATOM 878 C C . GLY A 1 116 ? -6.745 -2.710 2.498 1.00 87.38 116 GLY A C 1
ATOM 879 O O . GLY A 1 116 ? -6.553 -3.884 2.809 1.00 87.38 116 GLY A O 1
ATOM 880 N N . MET A 1 117 ? -5.980 -1.716 2.962 1.00 85.69 117 MET A N 1
ATOM 881 C CA . MET A 1 117 ? -4.916 -1.937 3.943 1.00 85.69 117 MET A CA 1
ATOM 882 C C . MET A 1 117 ? -5.476 -2.554 5.227 1.00 85.69 117 MET A C 1
ATOM 884 O O . MET A 1 117 ? -6.438 -2.051 5.802 1.00 85.69 117 MET A O 1
ATOM 888 N N . GLY A 1 118 ? -4.851 -3.627 5.694 1.00 84.06 118 GLY A N 1
ATOM 889 C CA . GLY A 1 118 ? -5.271 -4.388 6.860 1.00 84.06 118 GLY A CA 1
ATOM 890 C C . GLY A 1 118 ? -4.241 -4.390 7.985 1.00 84.06 118 GLY A C 1
ATOM 891 O O . GLY A 1 118 ? -3.630 -3.368 8.320 1.00 84.06 118 GLY A O 1
ATOM 892 N N . ALA A 1 119 ? -4.101 -5.540 8.640 1.00 84.31 119 ALA A N 1
ATOM 893 C CA . ALA A 1 119 ? -3.163 -5.708 9.740 1.00 84.31 119 ALA A CA 1
ATOM 894 C C . ALA A 1 119 ? -1.706 -5.710 9.247 1.00 84.31 119 ALA A C 1
ATOM 896 O O . ALA A 1 119 ? -1.424 -5.898 8.063 1.00 84.31 119 ALA A O 1
ATOM 897 N N . TYR A 1 120 ? -0.773 -5.489 10.172 1.00 86.88 120 TYR A N 1
ATOM 898 C CA . TYR A 1 120 ? 0.640 -5.747 9.897 1.00 86.88 120 TYR A CA 1
ATOM 899 C C . TYR A 1 120 ? 0.863 -7.237 9.589 1.00 86.88 120 TYR A C 1
ATOM 901 O O . TYR A 1 120 ? 0.094 -8.057 10.092 1.00 86.88 120 TYR A O 1
ATOM 909 N N . PRO A 1 121 ? 1.877 -7.589 8.783 1.00 89.31 121 PRO A N 1
ATOM 910 C CA . PRO A 1 121 ? 2.194 -8.984 8.490 1.00 89.31 121 PRO A CA 1
ATOM 911 C C . PRO A 1 121 ? 2.720 -9.725 9.732 1.00 89.31 121 PRO A C 1
ATOM 913 O O . PRO A 1 121 ? 3.277 -9.112 10.651 1.00 89.31 121 PRO A O 1
ATOM 916 N N . THR A 1 122 ? 2.543 -11.046 9.782 1.00 89.31 122 THR A N 1
ATOM 917 C CA . THR A 1 122 ? 3.389 -11.933 10.598 1.00 89.31 122 THR A CA 1
ATOM 918 C C . THR A 1 122 ? 4.779 -12.053 9.969 1.00 89.31 122 THR A C 1
ATOM 920 O O . THR A 1 122 ? 5.032 -11.531 8.886 1.00 89.31 122 THR A O 1
ATOM 923 N N . LYS A 1 123 ? 5.711 -12.736 10.643 1.00 88.69 123 LYS A N 1
ATOM 924 C CA . LYS A 1 123 ? 7.087 -12.901 10.152 1.00 88.69 123 LYS A CA 1
ATOM 925 C C . LYS A 1 123 ? 7.160 -13.603 8.786 1.00 88.69 123 LYS A C 1
ATOM 927 O O . LYS A 1 123 ? 8.027 -13.256 7.991 1.00 88.69 123 LYS A O 1
ATOM 932 N N . ASP A 1 124 ? 6.244 -14.529 8.522 1.00 89.12 124 ASP A N 1
ATOM 933 C CA . ASP A 1 124 ? 6.195 -15.299 7.272 1.00 89.12 124 ASP A CA 1
ATOM 934 C C . ASP A 1 124 ? 5.379 -14.593 6.171 1.00 89.12 124 ASP A C 1
ATOM 936 O O . ASP A 1 124 ? 5.444 -14.971 5.007 1.00 89.12 124 ASP A O 1
ATOM 940 N N . GLU A 1 125 ? 4.631 -13.543 6.528 1.00 88.75 125 GLU A N 1
ATOM 941 C CA . GLU A 1 125 ? 3.835 -12.708 5.614 1.00 88.75 125 GLU A CA 1
ATOM 942 C C . GLU A 1 125 ? 4.587 -11.437 5.166 1.00 88.75 125 GLU A C 1
ATOM 944 O O . GLU A 1 125 ? 3.998 -10.557 4.535 1.00 88.75 125 GLU A O 1
ATOM 949 N N . VAL A 1 126 ? 5.861 -11.282 5.544 1.00 89.75 126 VAL A N 1
ATOM 950 C CA . VAL A 1 126 ? 6.650 -10.085 5.228 1.00 89.75 126 VAL A CA 1
ATOM 951 C C . VAL A 1 126 ? 6.934 -10.017 3.729 1.00 89.75 126 VAL A C 1
ATOM 953 O O . VAL A 1 126 ? 7.556 -10.914 3.167 1.00 89.75 126 VAL A O 1
ATOM 956 N N . ASP A 1 127 ? 6.547 -8.902 3.114 1.00 88.06 127 ASP A N 1
ATOM 957 C CA . ASP A 1 127 ? 6.804 -8.588 1.710 1.00 88.06 127 ASP A CA 1
ATOM 958 C C . ASP A 1 127 ? 7.450 -7.191 1.615 1.00 88.06 127 ASP A C 1
ATOM 960 O O . ASP A 1 127 ? 6.885 -6.224 2.141 1.00 88.06 127 ASP A O 1
ATOM 964 N N . PRO A 1 128 ? 8.625 -7.039 0.971 1.00 87.56 128 PRO A N 1
ATOM 965 C CA . PRO A 1 128 ? 9.286 -5.743 0.837 1.00 87.56 128 PRO A CA 1
ATOM 966 C C . PRO A 1 128 ? 8.494 -4.706 0.021 1.00 87.56 128 PRO A C 1
ATOM 968 O O . PRO A 1 128 ? 8.777 -3.514 0.139 1.00 87.56 128 PRO A O 1
ATOM 971 N N . TYR A 1 129 ? 7.506 -5.112 -0.782 1.00 85.00 129 TYR A N 1
ATOM 972 C CA . TYR A 1 129 ? 6.672 -4.205 -1.578 1.00 85.00 129 TYR A CA 1
ATOM 973 C C . TYR A 1 129 ? 5.443 -3.687 -0.826 1.00 85.00 129 TYR A C 1
ATOM 975 O O . TYR A 1 129 ? 4.801 -2.733 -1.277 1.00 85.00 129 TYR A O 1
ATOM 983 N N . VAL A 1 130 ? 5.088 -4.292 0.313 1.00 81.62 130 VAL A N 1
ATOM 984 C CA . VAL A 1 130 ? 3.819 -4.020 0.995 1.00 81.62 130 VAL A CA 1
ATOM 985 C C . VAL A 1 130 ? 3.997 -3.895 2.514 1.00 81.62 130 VAL A C 1
ATOM 987 O O . VAL A 1 130 ? 4.289 -4.848 3.224 1.00 81.62 130 VAL A O 1
ATOM 990 N N . ASN A 1 131 ? 3.703 -2.704 3.050 1.00 72.00 131 ASN A N 1
ATOM 991 C CA . ASN A 1 131 ? 3.890 -2.392 4.478 1.00 72.00 131 ASN A CA 1
ATOM 992 C C . ASN A 1 131 ? 2.837 -3.011 5.426 1.00 72.00 131 ASN A C 1
ATOM 994 O O . ASN A 1 131 ? 3.078 -3.139 6.629 1.00 72.00 131 ASN A O 1
ATOM 998 N N . ARG A 1 132 ? 1.634 -3.321 4.928 1.00 72.81 132 ARG A N 1
ATOM 999 C CA . ARG A 1 132 ? 0.548 -4.003 5.658 1.00 72.81 132 ARG A CA 1
ATOM 1000 C C . ARG A 1 132 ? -0.219 -4.874 4.687 1.00 72.81 132 ARG A C 1
ATOM 1002 O O . ARG A 1 132 ? -0.446 -4.457 3.558 1.00 72.81 132 ARG A O 1
ATOM 1009 N N . LEU A 1 133 ? -0.702 -6.013 5.161 1.00 60.53 133 LEU A N 1
ATOM 1010 C CA . LEU A 1 133 ? -1.481 -6.932 4.341 1.00 60.53 133 LEU A CA 1
ATOM 1011 C C . LEU A 1 133 ? -2.668 -6.220 3.701 1.00 60.53 133 LEU A C 1
ATOM 1013 O O . LEU A 1 133 ? -3.426 -5.535 4.388 1.00 60.53 133 LEU A O 1
ATOM 1017 N N . CYS A 1 134 ? -2.861 -6.422 2.401 1.00 56.66 134 CYS A N 1
ATOM 1018 C CA . CYS A 1 134 ? -4.099 -6.047 1.737 1.00 56.66 134 CYS A CA 1
ATOM 1019 C C . CYS A 1 134 ? -5.149 -7.102 2.104 1.00 56.66 134 CYS A C 1
ATOM 1021 O O . CYS A 1 134 ? -5.168 -8.208 1.564 1.00 56.66 134 CYS A O 1
ATOM 1023 N N . VAL A 1 135 ? -5.969 -6.813 3.112 1.00 43.56 135 VAL A N 1
ATOM 1024 C CA . VAL A 1 135 ? -6.903 -7.797 3.654 1.00 43.56 135 VAL A CA 1
ATOM 1025 C C . VAL A 1 135 ? -8.208 -7.699 2.868 1.00 43.56 135 VAL A C 1
ATOM 1027 O O . VAL A 1 135 ? -9.007 -6.788 3.080 1.00 43.56 135 VAL A O 1
ATOM 1030 N N . LYS A 1 136 ? -8.481 -8.688 2.006 1.00 32.06 136 LYS A N 1
ATOM 1031 C CA . LYS A 1 136 ? -9.861 -9.031 1.623 1.00 32.06 136 LYS A CA 1
ATOM 1032 C C . LYS A 1 136 ? -10.546 -9.643 2.849 1.00 32.06 136 LYS A C 1
ATOM 1034 O O . LYS A 1 136 ? -10.711 -10.855 2.931 1.00 32.06 136 LYS A O 1
ATOM 1039 N N . ARG A 1 137 ? -10.916 -8.817 3.831 1.00 35.94 137 ARG A N 1
ATOM 1040 C CA . ARG A 1 137 ? -11.871 -9.217 4.873 1.00 35.94 137 ARG A CA 1
ATOM 1041 C C . ARG A 1 137 ? -13.220 -9.268 4.158 1.00 35.94 137 ARG A C 1
ATOM 1043 O O . ARG A 1 137 ? -13.836 -8.229 3.940 1.00 35.94 137 ARG A O 1
ATOM 1050 N N . ARG A 1 138 ? -13.548 -10.450 3.632 1.00 30.58 138 ARG A N 1
ATOM 1051 C CA . ARG A 1 138 ? -14.907 -10.792 3.208 1.00 30.58 138 ARG A CA 1
ATOM 1052 C C . ARG A 1 138 ? -15.764 -11.012 4.440 1.00 30.58 138 ARG A C 1
ATOM 1054 O O . ARG A 1 138 ? -15.218 -11.587 5.407 1.00 30.58 138 ARG A O 1
#

Organism: NCBI:txid42672

InterPro domains:
  IPR004165 Coenzyme A transferase family I [PF01144] (1-37)
  IPR004165 Coenzyme A transferase family I [PF01144] (71-127)
  IPR004165 Coenzyme A transferase family I [PTHR13707] (1-129)
  IPR037171 Na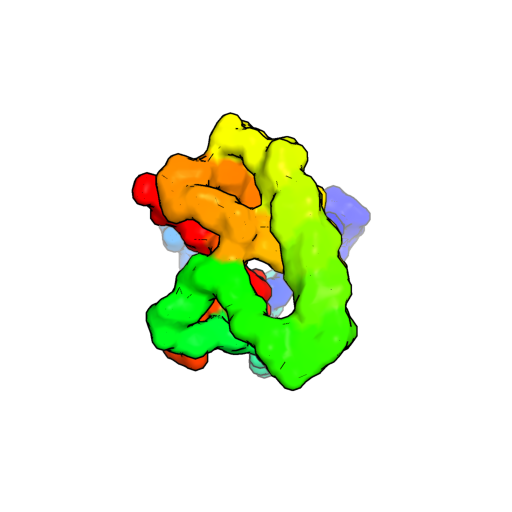gB/RpiA transferase-like [SSF100950] (1-113)

Secondary structure (DSSP, 8-state):
-TTS-SS-EEEES----TTSS-GGG-SS-GGG-SEEEE--SPP--SS---PPTT--SPPPP-SHHHHHHHHHHHHHGGG--TT-EEE--TTHHHHHGGGS-TT---EEEETTTEESB-SPP-GGG-BTTBSS-B----

pLDDT: mean 88.22, std 12.29, range [30.58, 98.38]